Protein AF-A0A956SQS2-F1 (afdb_monomer)

Mean predicted aligned error: 3.79 Å

pLDDT: mean 93.74, std 9.5, range [46.06, 98.38]

Radius of gyration: 14.16 Å; Cα contacts (8 Å, |Δi|>4): 84; chains: 1; bounding box: 33×37×31 Å

Solvent-accessible surface area (backbone atoms only — not comparable to full-atom values): 4405 Å² total; per-residue (Å²): 133,90,70,92,40,71,49,77,48,78,47,86,49,98,92,44,78,47,40,35,31,39,37,41,61,31,87,32,92,48,84,86,44,85,41,24,53,71,31,30,66,39,44,76,71,72,46,66,46,80,54,68,78,51,72,69,51,38,66,76,67,62,87,77,87,87,78,84,133

Structure (mmCIF, N/CA/C/O backbone):
data_AF-A0A956SQS2-F1
#
_entry.id   AF-A0A956SQS2-F1
#
loop_
_atom_site.group_PDB
_atom_site.id
_atom_site.type_symbol
_atom_site.label_atom_id
_atom_site.label_alt_id
_atom_site.label_comp_id
_atom_site.label_asym_id
_atom_site.label_entity_id
_atom_site.label_seq_id
_atom_site.pdbx_PDB_ins_code
_atom_site.Cartn_x
_atom_site.Cartn_y
_atom_site.Cartn_z
_atom_site.occupancy
_atom_site.B_iso_or_equiv
_atom_site.auth_seq_id
_atom_site.auth_comp_id
_atom_site.auth_asym_id
_atom_site.auth_atom_id
_atom_site.pdbx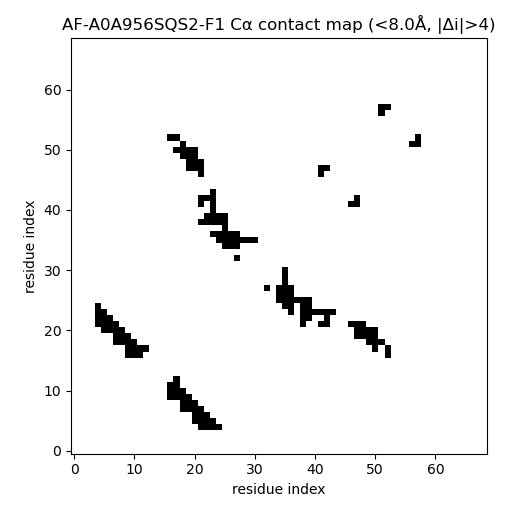_PDB_model_num
ATOM 1 N N . ALA A 1 1 ? 18.745 7.198 -4.190 1.00 46.06 1 ALA A N 1
ATOM 2 C CA . ALA A 1 1 ? 17.630 8.160 -4.140 1.00 46.06 1 ALA A CA 1
ATOM 3 C C . ALA A 1 1 ? 16.441 7.436 -3.526 1.00 46.06 1 ALA A C 1
ATOM 5 O O . ALA A 1 1 ? 15.992 6.463 -4.114 1.00 46.06 1 ALA A O 1
ATOM 6 N N . GLY A 1 2 ? 16.038 7.805 -2.308 1.00 56.81 2 GLY A N 1
ATOM 7 C CA . GLY A 1 2 ? 14.837 7.263 -1.671 1.00 56.81 2 GLY A CA 1
ATOM 8 C C . GLY A 1 2 ? 13.655 8.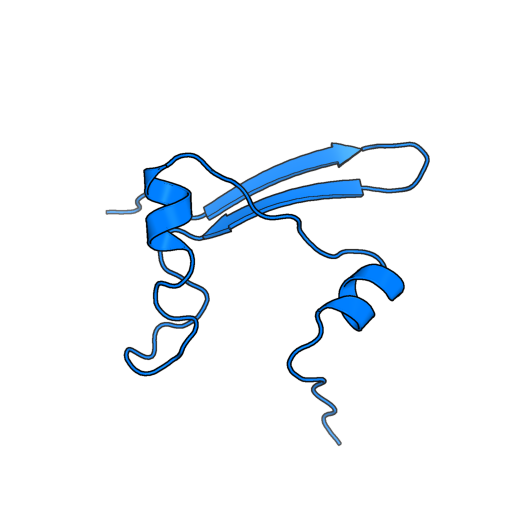101 -2.127 1.00 56.81 2 GLY A C 1
ATOM 9 O O . GLY A 1 2 ? 13.497 9.217 -1.651 1.00 56.81 2 GLY A O 1
ATOM 10 N N . GLY A 1 3 ? 12.929 7.626 -3.137 1.00 64.62 3 GLY A N 1
ATOM 11 C CA . GLY A 1 3 ? 11.656 8.227 -3.516 1.00 64.62 3 GLY A CA 1
ATOM 12 C C . GLY A 1 3 ? 10.557 7.676 -2.620 1.00 64.62 3 GLY A C 1
ATOM 13 O O . GLY A 1 3 ? 10.541 6.473 -2.349 1.00 64.62 3 GLY A O 1
ATOM 14 N N . ASP A 1 4 ? 9.649 8.542 -2.183 1.00 63.47 4 ASP A N 1
ATOM 15 C CA . ASP A 1 4 ? 8.419 8.125 -1.519 1.00 63.47 4 ASP A CA 1
ATOM 16 C C . ASP A 1 4 ? 7.608 7.298 -2.520 1.00 63.47 4 ASP A C 1
ATOM 18 O O . ASP A 1 4 ? 7.132 7.804 -3.534 1.00 63.47 4 ASP A O 1
ATOM 22 N N . GLY A 1 5 ? 7.534 5.991 -2.289 1.00 82.69 5 GLY A N 1
ATOM 23 C CA . GLY A 1 5 ? 6.776 5.080 -3.144 1.00 82.69 5 GLY A CA 1
ATOM 24 C C . GLY A 1 5 ? 5.739 4.275 -2.379 1.00 82.69 5 GLY A C 1
ATOM 25 O O . GLY A 1 5 ? 5.042 3.476 -2.987 1.00 82.69 5 GLY A O 1
ATOM 26 N N . TRP A 1 6 ? 5.607 4.498 -1.072 1.00 92.81 6 TRP A N 1
ATOM 27 C CA . TRP A 1 6 ? 4.557 3.910 -0.256 1.00 92.81 6 TRP A CA 1
ATOM 28 C C . TRP A 1 6 ? 3.791 5.002 0.474 1.00 92.81 6 TRP A C 1
ATOM 30 O O . TRP A 1 6 ? 4.381 5.824 1.174 1.00 92.81 6 TRP A O 1
ATOM 40 N N . VAL A 1 7 ? 2.471 4.990 0.315 1.00 95.69 7 VAL A N 1
ATOM 41 C CA . VAL A 1 7 ? 1.558 5.902 1.002 1.00 95.69 7 VAL A CA 1
ATOM 42 C C . VAL A 1 7 ? 0.499 5.073 1.712 1.00 95.69 7 VAL A C 1
ATOM 44 O O . VAL A 1 7 ? -0.087 4.164 1.122 1.00 95.69 7 VAL A O 1
ATOM 47 N N . LEU A 1 8 ? 0.235 5.410 2.972 1.00 97.00 8 LEU A N 1
ATOM 48 C CA . LEU A 1 8 ? -0.814 4.823 3.795 1.00 97.00 8 LEU A CA 1
ATOM 49 C C . LEU A 1 8 ? -1.512 5.940 4.573 1.00 97.00 8 LEU A C 1
ATOM 51 O O . LEU A 1 8 ? -0.864 6.727 5.259 1.00 97.00 8 LEU A O 1
ATOM 55 N N . VAL A 1 9 ? -2.837 5.980 4.482 1.00 97.75 9 VAL A N 1
ATOM 56 C CA . VAL A 1 9 ? -3.696 6.883 5.251 1.00 97.75 9 VAL A CA 1
ATOM 57 C C . VAL A 1 9 ? -4.620 6.032 6.107 1.00 97.75 9 VAL A C 1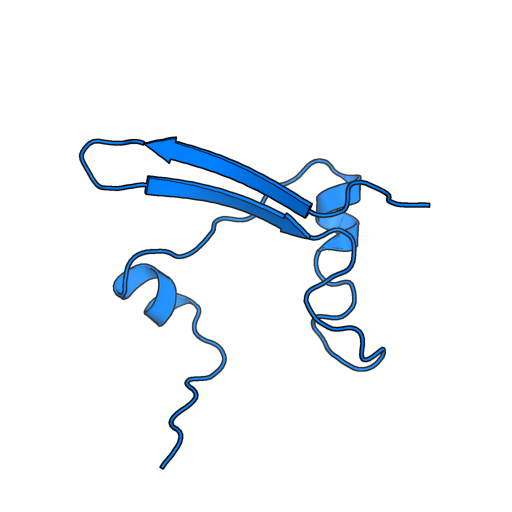
ATOM 59 O O . VAL A 1 9 ? -5.199 5.069 5.601 1.00 97.75 9 VAL A O 1
ATOM 62 N N . VAL A 1 10 ? -4.745 6.379 7.388 1.00 98.38 10 VAL A N 1
ATOM 63 C CA . VAL A 1 10 ? -5.529 5.620 8.368 1.00 98.38 10 VAL A CA 1
ATOM 64 C C . VAL A 1 10 ? -6.490 6.549 9.096 1.00 98.38 10 VAL A C 1
ATOM 66 O O . VAL A 1 10 ? -6.087 7.586 9.620 1.00 98.38 10 VAL A O 1
ATOM 69 N N . GLU A 1 11 ? -7.750 6.141 9.158 1.00 98.38 11 GLU A N 1
ATOM 70 C CA . GLU A 1 11 ? -8.781 6.726 10.003 1.00 98.38 11 GLU A CA 1
ATOM 71 C C . GLU A 1 11 ? -9.071 5.782 11.177 1.00 98.38 11 GLU A C 1
ATOM 73 O O . GLU A 1 11 ? -9.335 4.593 10.988 1.00 98.38 11 GLU A O 1
ATOM 78 N N . PHE A 1 12 ? -9.033 6.309 12.402 1.00 97.75 12 PHE A N 1
ATOM 79 C CA . PHE A 1 12 ? -9.355 5.552 13.610 1.00 97.75 12 PHE A CA 1
ATOM 80 C C . PHE A 1 12 ? -10.818 5.772 13.984 1.00 97.75 12 PHE A C 1
ATOM 82 O O . PHE A 1 12 ? -11.181 6.818 14.521 1.00 97.75 12 PHE A O 1
ATOM 89 N N . THR A 1 13 ? -11.655 4.775 13.706 1.00 96.56 13 THR A N 1
ATOM 90 C CA . THR A 1 13 ? -13.096 4.839 13.965 1.00 96.56 13 THR A CA 1
ATOM 91 C C . THR A 1 13 ? -13.485 3.977 15.166 1.00 96.56 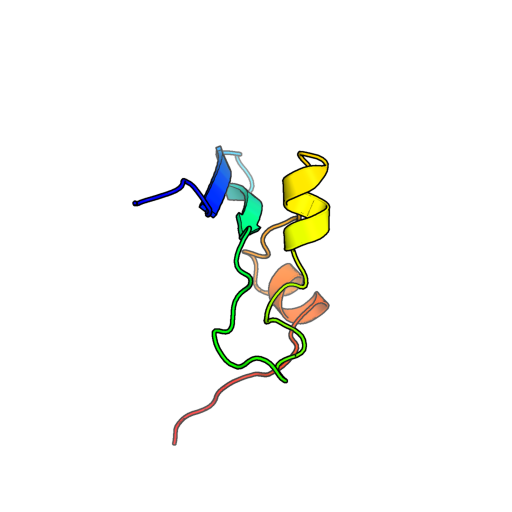13 THR A C 1
ATOM 93 O O . THR A 1 13 ? -12.709 3.143 15.637 1.00 96.56 13 THR A O 1
ATOM 96 N N . LYS A 1 14 ? -14.729 4.128 15.639 1.00 97.06 14 LYS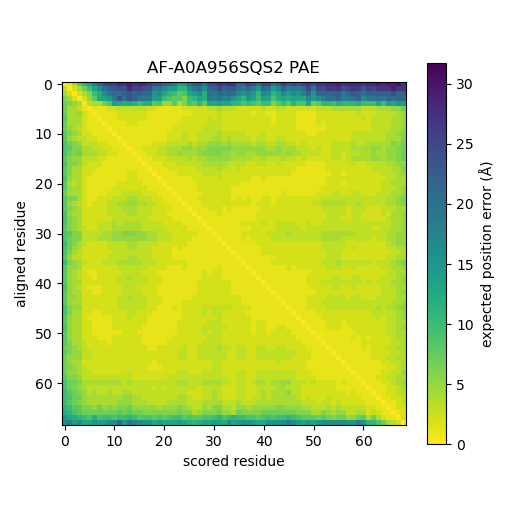 A N 1
ATOM 97 C CA . LYS A 1 14 ? -15.307 3.255 16.676 1.00 97.06 14 LYS A CA 1
ATOM 98 C C . LYS A 1 14 ? -15.409 1.782 16.254 1.00 97.06 14 LYS A C 1
ATOM 100 O O . LYS A 1 14 ? -15.467 0.918 17.120 1.00 97.06 14 LYS A O 1
ATOM 105 N N . ASP A 1 15 ? -15.434 1.513 14.948 1.00 93.62 15 ASP A N 1
ATOM 106 C CA . ASP A 1 15 ? -15.616 0.174 14.381 1.00 93.62 15 ASP A CA 1
ATOM 107 C C . ASP A 1 15 ? -14.267 -0.473 13.995 1.00 93.62 15 ASP A C 1
ATOM 109 O O . ASP A 1 15 ? -14.236 -1.587 13.479 1.00 93.62 15 ASP A O 1
ATOM 113 N N . GLY A 1 16 ? -13.146 0.211 14.268 1.00 95.38 16 GLY A N 1
ATOM 114 C CA . GLY A 1 16 ? -11.786 -0.219 13.934 1.00 95.38 16 GLY A CA 1
ATOM 115 C C . GLY A 1 16 ? -11.058 0.743 12.981 1.00 95.38 16 GLY A C 1
ATOM 116 O O . GLY A 1 16 ? -11.622 1.765 12.569 1.00 95.38 16 GLY A O 1
ATOM 117 N N . PRO A 1 17 ? -9.784 0.461 12.646 1.00 97.44 17 PRO A N 1
ATOM 118 C CA . PRO A 1 17 ? -9.029 1.259 11.688 1.00 97.44 17 PRO A CA 1
ATOM 119 C C . PRO A 1 17 ? -9.549 1.034 10.265 1.00 97.44 17 PRO A C 1
ATOM 121 O O . PRO A 1 17 ? -9.697 -0.103 9.823 1.00 97.44 17 PRO A O 1
ATOM 124 N N . GLN A 1 18 ? -9.770 2.120 9.531 1.00 97.94 18 GLN A N 1
ATOM 125 C CA . GLN A 1 18 ? -10.020 2.086 8.091 1.00 97.94 18 GLN A CA 1
ATOM 126 C C . GLN A 1 18 ? -8.827 2.698 7.373 1.00 97.94 18 GLN A C 1
ATOM 128 O O . GLN A 1 18 ? -8.308 3.729 7.801 1.00 97.94 18 GLN A O 1
ATOM 133 N N . ALA A 1 19 ? -8.367 2.067 6.295 1.00 98.38 19 ALA A N 1
ATOM 134 C CA . ALA A 1 19 ? -7.142 2.493 5.639 1.00 98.38 19 ALA A CA 1
ATOM 135 C C . ALA A 1 19 ? -7.220 2.464 4.113 1.00 98.38 19 ALA A C 1
ATOM 137 O O . ALA A 1 19 ? -7.904 1.643 3.492 1.00 98.38 19 ALA A O 1
ATOM 138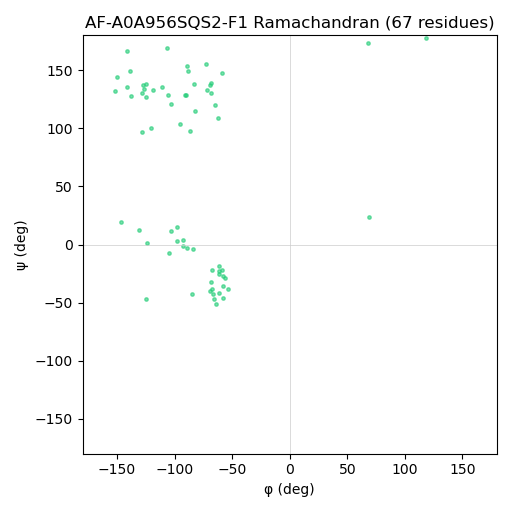 N N . ARG A 1 20 ? -6.467 3.384 3.508 1.00 98.38 20 ARG A N 1
ATOM 139 C CA . ARG A 1 20 ? -6.248 3.485 2.065 1.00 98.38 20 ARG A CA 1
ATOM 140 C C . ARG A 1 20 ? -4.748 3.539 1.800 1.00 98.38 20 ARG A C 1
ATOM 142 O O . ARG A 1 20 ? -4.034 4.242 2.514 1.00 98.38 20 ARG A O 1
ATOM 149 N N . SER A 1 21 ? -4.264 2.824 0.790 1.00 97.69 21 SER A N 1
ATOM 150 C CA . SER A 1 21 ? -2.838 2.802 0.456 1.00 97.69 21 SER A CA 1
ATOM 151 C C . SER A 1 21 ? -2.566 2.776 -1.042 1.00 97.69 21 SER A C 1
ATOM 153 O O . SER A 1 21 ? -3.462 2.523 -1.848 1.00 97.69 21 SER A O 1
ATOM 155 N N . VAL A 1 22 ? -1.314 3.038 -1.405 1.00 97.56 22 VAL A N 1
ATOM 156 C CA . VAL A 1 22 ? -0.762 2.751 -2.732 1.00 97.56 22 VAL A CA 1
ATOM 157 C C . VAL A 1 22 ? 0.736 2.471 -2.611 1.00 97.56 22 VAL A C 1
ATOM 159 O O . VAL A 1 22 ? 1.424 3.076 -1.783 1.00 97.56 22 VAL A O 1
ATOM 162 N N . LEU A 1 23 ? 1.230 1.548 -3.434 1.00 96.19 23 LEU A N 1
ATOM 163 C CA . LEU A 1 23 ? 2.644 1.205 -3.542 1.00 96.19 23 LEU A CA 1
ATOM 164 C C . LEU A 1 23 ? 3.126 1.441 -4.981 1.00 96.19 23 LEU A C 1
ATOM 166 O O . LEU A 1 23 ? 2.885 0.630 -5.870 1.00 96.19 23 LEU A O 1
ATOM 170 N N . ALA A 1 24 ? 3.793 2.568 -5.229 1.00 94.69 24 ALA A N 1
ATOM 171 C CA . ALA A 1 24 ? 4.202 3.028 -6.557 1.00 94.69 24 ALA A CA 1
ATOM 172 C C . ALA A 1 24 ? 5.067 2.010 -7.324 1.00 94.69 24 ALA A C 1
ATOM 174 O O . ALA A 1 24 ? 5.038 1.981 -8.552 1.00 94.69 24 ALA A O 1
ATOM 175 N N . TYR A 1 25 ? 5.818 1.177 -6.602 1.00 92.50 25 TYR A N 1
ATOM 176 C CA . TYR A 1 25 ? 6.740 0.176 -7.145 1.00 92.50 25 TYR A CA 1
ATOM 177 C C . TYR A 1 25 ? 6.206 -1.267 -7.102 1.00 92.50 25 TYR A C 1
ATOM 179 O O . TYR A 1 25 ? 6.979 -2.190 -7.342 1.00 92.50 25 TYR A O 1
ATOM 187 N N . GLY A 1 26 ? 4.914 -1.463 -6.808 1.00 94.75 26 GLY A N 1
ATOM 188 C CA . GLY A 1 26 ? 4.294 -2.791 -6.726 1.00 94.75 26 GLY A CA 1
ATOM 189 C C . GLY A 1 26 ? 4.782 -3.638 -5.544 1.00 94.75 26 GLY A C 1
ATOM 190 O O . GLY A 1 26 ? 5.698 -3.268 -4.813 1.00 94.75 26 GLY A O 1
ATOM 191 N N . GLU A 1 27 ? 4.149 -4.792 -5.341 1.00 95.50 27 GLU A N 1
ATOM 192 C CA . GLU A 1 27 ? 4.427 -5.723 -4.227 1.00 95.50 27 GLU A CA 1
ATOM 193 C C . GLU A 1 27 ? 5.457 -6.806 -4.589 1.00 95.50 27 GLU A C 1
ATOM 195 O O . GLU A 1 27 ? 5.730 -7.727 -3.818 1.00 95.50 27 GLU A O 1
ATOM 200 N N . SER A 1 28 ? 6.027 -6.754 -5.792 1.00 96.00 28 SER A N 1
ATOM 201 C CA . SER A 1 28 ? 6.989 -7.747 -6.252 1.00 96.00 28 SER A CA 1
ATOM 202 C C . SER A 1 28 ? 8.106 -7.102 -7.049 1.00 96.00 28 SER A C 1
ATOM 204 O O . SER A 1 28 ? 7.860 -6.317 -7.951 1.00 96.00 28 SER A O 1
ATOM 206 N N . SER A 1 29 ? 9.346 -7.504 -6.784 1.00 94.69 29 SER A N 1
ATOM 207 C CA . SER A 1 29 ? 10.502 -7.127 -7.605 1.00 94.69 29 SER A CA 1
ATOM 208 C C . SER A 1 29 ? 10.701 -8.035 -8.829 1.00 94.69 29 SER A C 1
ATOM 210 O O . SER A 1 29 ? 11.592 -7.789 -9.641 1.00 94.69 29 SER A O 1
ATOM 212 N N . ILE A 1 30 ? 9.888 -9.088 -8.984 1.00 97.69 30 ILE A N 1
ATOM 213 C CA . ILE A 1 30 ? 9.967 -10.028 -10.107 1.00 97.69 30 ILE A CA 1
ATOM 214 C C . ILE A 1 30 ? 9.229 -9.423 -11.303 1.00 97.69 30 ILE A C 1
ATOM 216 O O . ILE A 1 30 ? 8.011 -9.296 -11.265 1.00 97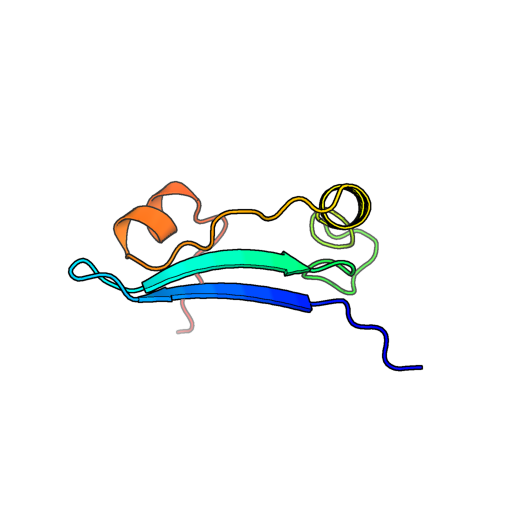.69 30 ILE A O 1
ATOM 220 N N . ALA A 1 31 ? 9.942 -9.119 -12.389 1.00 95.81 31 ALA A N 1
ATOM 221 C CA . ALA A 1 31 ? 9.377 -8.428 -13.557 1.00 95.81 31 ALA A CA 1
ATOM 222 C C . ALA A 1 31 ? 8.183 -9.146 -14.219 1.00 95.81 31 ALA A C 1
ATOM 224 O O . ALA A 1 31 ? 7.339 -8.503 -14.834 1.00 95.81 31 ALA A O 1
ATOM 225 N N . THR A 1 32 ? 8.099 -10.475 -14.104 1.00 97.50 32 THR A N 1
ATOM 226 C CA . THR A 1 32 ? 6.987 -11.279 -14.640 1.00 97.50 32 THR A CA 1
ATOM 227 C C . THR A 1 32 ? 5.827 -11.450 -13.659 1.00 97.50 32 THR A C 1
ATOM 229 O O . THR A 1 32 ? 4.838 -12.100 -13.991 1.00 97.50 32 THR A O 1
ATOM 232 N N . SER A 1 33 ? 5.950 -10.938 -12.435 1.00 97.88 33 SER A N 1
ATOM 233 C CA . SER A 1 33 ? 4.884 -10.992 -11.442 1.00 97.88 33 SER A CA 1
ATOM 234 C C . SER A 1 33 ? 3.734 -10.075 -11.855 1.00 97.88 33 SER A C 1
ATOM 236 O O . SER A 1 33 ? 3.988 -8.928 -12.232 1.00 97.88 33 SER A O 1
ATOM 238 N N . PRO A 1 34 ? 2.467 -10.507 -11.719 1.00 97.19 34 PRO A N 1
ATOM 239 C CA . PRO A 1 34 ? 1.335 -9.612 -11.940 1.00 97.19 34 PRO A CA 1
ATOM 240 C C . PRO A 1 34 ? 1.325 -8.428 -10.959 1.00 97.19 34 PRO A C 1
ATOM 242 O O . PRO A 1 34 ? 0.702 -7.419 -11.257 1.00 97.19 34 PRO A O 1
ATOM 245 N N . TRP A 1 35 ? 2.044 -8.519 -9.833 1.00 97.25 35 TRP A N 1
ATOM 246 C CA . TRP A 1 35 ? 2.130 -7.477 -8.800 1.00 97.25 35 TRP A CA 1
ATOM 247 C C . TRP A 1 35 ? 3.386 -6.595 -8.913 1.00 97.25 35 TRP A C 1
ATOM 249 O O . TRP A 1 35 ? 3.749 -5.924 -7.952 1.00 97.25 35 TRP A O 1
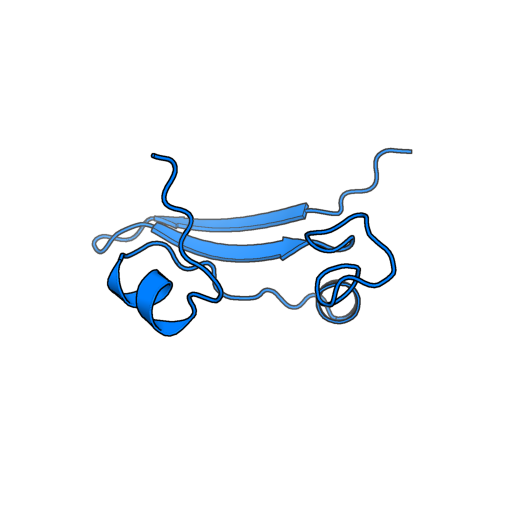ATOM 259 N N . TYR A 1 36 ? 4.102 -6.629 -10.046 1.00 96.88 36 TYR A N 1
ATOM 260 C CA . TYR A 1 36 ? 5.334 -5.847 -10.240 1.00 96.88 36 TYR A CA 1
ATOM 261 C C . TYR A 1 36 ? 5.084 -4.334 -10.346 1.00 96.88 36 TYR A C 1
ATOM 263 O O . TYR A 1 36 ? 5.842 -3.533 -9.817 1.00 96.88 36 TYR A O 1
ATOM 271 N N . SER A 1 37 ? 4.023 -3.922 -11.040 1.00 96.50 37 SER A N 1
ATOM 272 C CA . SER A 1 37 ? 3.711 -2.504 -11.285 1.00 96.50 37 SER A CA 1
ATOM 273 C C . SER A 1 37 ? 2.207 -2.220 -11.346 1.00 96.50 37 SER A C 1
ATOM 275 O O . SER A 1 37 ? 1.778 -1.185 -11.859 1.00 96.50 37 SER A O 1
ATOM 277 N N . ASP A 1 38 ? 1.397 -3.124 -10.792 1.00 96.88 38 ASP A N 1
ATOM 278 C CA . ASP A 1 38 ? -0.072 -3.087 -10.795 1.00 96.88 38 ASP A CA 1
ATOM 279 C C . ASP A 1 38 ? -0.670 -1.827 -10.148 1.00 96.88 38 ASP A C 1
ATOM 281 O O . ASP A 1 38 ? -1.787 -1.423 -10.470 1.00 96.88 38 ASP A O 1
ATOM 285 N N . GLN A 1 39 ? 0.095 -1.162 -9.284 1.00 97.38 39 GLN A N 1
ATOM 286 C CA . GLN A 1 39 ? -0.307 0.060 -8.589 1.00 97.38 39 GLN A CA 1
ATOM 287 C C . GLN A 1 39 ? 0.342 1.342 -9.139 1.00 97.38 39 GLN A C 1
ATOM 289 O O . GLN A 1 39 ? -0.073 2.441 -8.769 1.00 97.38 39 GLN A O 1
ATOM 294 N N . ALA A 1 40 ? 1.299 1.251 -10.069 1.00 95.62 40 ALA A N 1
ATOM 295 C CA . ALA A 1 40 ? 2.040 2.417 -10.563 1.00 95.62 40 ALA A CA 1
ATOM 296 C C . ALA A 1 40 ? 1.124 3.455 -11.240 1.00 95.62 40 ALA A C 1
ATOM 298 O O . ALA A 1 40 ? 1.239 4.658 -11.005 1.00 95.62 40 ALA A O 1
ATOM 299 N N . ALA A 1 41 ? 0.158 2.993 -12.041 1.00 97.00 41 ALA A N 1
ATOM 300 C CA . ALA A 1 41 ? -0.804 3.876 -12.697 1.00 97.00 41 ALA A CA 1
ATOM 301 C C . ALA A 1 41 ? -1.777 4.534 -11.701 1.00 97.00 41 ALA A C 1
ATOM 303 O O . ALA A 1 41 ? -2.194 5.669 -11.918 1.00 97.00 41 ALA A O 1
ATOM 304 N N . MET A 1 42 ? -2.126 3.837 -10.613 1.00 97.75 42 MET A N 1
ATOM 305 C CA . MET A 1 42 ? -2.951 4.372 -9.525 1.00 97.75 42 MET A CA 1
ATOM 306 C C . MET A 1 42 ? -2.205 5.502 -8.802 1.00 97.75 42 MET A C 1
ATOM 308 O O . MET A 1 42 ? -2.741 6.598 -8.651 1.00 97.75 42 MET A O 1
ATOM 312 N N . TYR A 1 43 ? -0.929 5.272 -8.471 1.00 95.88 43 TYR A N 1
ATOM 313 C CA . TYR A 1 43 ? -0.051 6.279 -7.875 1.00 95.88 43 TYR A CA 1
ATOM 314 C C . TYR A 1 43 ? 0.076 7.530 -8.755 1.00 95.88 43 TYR A C 1
ATOM 316 O O . TYR A 1 43 ? -0.103 8.645 -8.272 1.00 95.88 43 TYR A O 1
ATOM 324 N N . ALA A 1 44 ? 0.295 7.356 -10.064 1.00 95.50 44 ALA A N 1
ATOM 325 C CA . ALA A 1 44 ? 0.411 8.469 -11.009 1.00 95.50 44 ALA A CA 1
ATOM 326 C C . ALA A 1 44 ? -0.863 9.333 -11.106 1.00 95.50 44 ALA A C 1
ATOM 328 O O . ALA A 1 44 ? -0.779 10.510 -11.450 1.00 95.50 44 ALA A O 1
ATOM 329 N N . ARG A 1 45 ? -2.035 8.763 -10.796 1.00 97.75 45 ARG A N 1
ATOM 330 C CA . ARG A 1 45 ? -3.320 9.480 -10.738 1.00 97.75 45 ARG A CA 1
ATOM 331 C C . ARG A 1 45 ? -3.666 10.012 -9.342 1.00 97.75 45 ARG A C 1
ATOM 333 O O . ARG A 1 45 ? -4.705 10.645 -9.191 1.00 97.75 45 ARG A O 1
ATOM 340 N N . GLY A 1 46 ? -2.827 9.773 -8.330 1.00 95.81 46 GLY A N 1
ATOM 341 C CA . GLY A 1 46 ? -3.115 10.145 -6.941 1.00 95.81 46 GLY A CA 1
ATOM 342 C C . GLY A 1 46 ? -4.246 9.326 -6.309 1.00 95.81 46 GLY A C 1
ATOM 343 O O . GLY A 1 46 ? -4.903 9.783 -5.377 1.00 95.81 46 GLY A O 1
ATOM 344 N N . GLU A 1 47 ? -4.507 8.128 -6.827 1.00 97.94 47 GLU A N 1
ATOM 345 C CA . GLU A 1 47 ? -5.541 7.233 -6.320 1.00 97.94 47 GLU A CA 1
ATOM 346 C C . GLU A 1 47 ? -4.986 6.325 -5.209 1.00 97.94 47 GLU A C 1
ATOM 348 O O . GLU A 1 47 ? -3.816 5.943 -5.215 1.00 97.94 47 GLU A O 1
ATOM 353 N N . LEU A 1 48 ? -5.849 5.946 -4.262 1.00 97.62 48 LEU A N 1
ATOM 354 C CA . LEU A 1 48 ? -5.531 4.991 -3.198 1.00 97.62 48 LEU A CA 1
ATOM 355 C C . LEU A 1 48 ? -6.543 3.843 -3.201 1.00 97.62 48 LEU A C 1
ATOM 357 O O . LEU A 1 48 ? -7.757 4.085 -3.280 1.00 97.62 48 LEU A O 1
ATOM 361 N N . LYS A 1 49 ? -6.070 2.610 -3.011 1.00 97.31 49 LYS A N 1
ATOM 362 C CA . LYS A 1 49 ? -6.916 1.418 -2.849 1.00 97.31 49 LYS A CA 1
ATOM 363 C C . LYS A 1 49 ? -7.287 1.180 -1.382 1.00 97.31 49 LYS A C 1
ATOM 365 O O . LYS A 1 49 ? -6.530 1.590 -0.503 1.00 97.31 49 LYS A O 1
ATOM 370 N N . PRO A 1 50 ? -8.427 0.527 -1.088 1.00 97.50 50 PRO A N 1
ATOM 371 C CA . PRO A 1 50 ? -8.710 0.036 0.259 1.00 97.50 50 PRO A CA 1
ATOM 372 C C . PRO A 1 50 ? -7.641 -0.954 0.736 1.00 97.50 50 PRO A C 1
ATOM 374 O O . PRO A 1 50 ? -7.070 -1.711 -0.054 1.00 97.50 50 PRO A O 1
ATOM 377 N N . VAL A 1 51 ? -7.384 -0.942 2.041 1.00 97.62 51 VAL A N 1
ATOM 378 C CA . VAL A 1 51 ? -6.599 -1.963 2.741 1.00 97.62 51 VAL A CA 1
ATOM 379 C C . VAL A 1 51 ? -7.576 -2.863 3.489 1.00 97.62 51 VAL A C 1
ATOM 381 O O . VAL A 1 51 ? -8.331 -2.374 4.323 1.00 97.62 51 VAL A O 1
ATOM 384 N N . ALA A 1 52 ? -7.567 -4.162 3.191 1.00 97.50 52 ALA A N 1
ATOM 385 C CA . ALA A 1 52 ? -8.315 -5.142 3.973 1.00 97.50 52 ALA A CA 1
ATOM 386 C C . ALA A 1 52 ? -7.700 -5.294 5.363 1.00 97.50 52 ALA A C 1
ATOM 388 O O . ALA A 1 52 ? -6.491 -5.513 5.464 1.00 97.50 52 ALA A O 1
ATOM 389 N N . PHE A 1 53 ? -8.520 -5.215 6.410 1.00 96.50 53 PHE A N 1
ATOM 390 C CA . PHE A 1 53 ? -8.051 -5.369 7.786 1.00 96.50 53 PHE A CA 1
ATOM 391 C C . PHE A 1 53 ? -8.816 -6.454 8.541 1.00 96.50 53 PHE A C 1
ATOM 393 O O . PHE A 1 53 ? -8.206 -7.310 9.177 1.00 96.50 53 PHE A O 1
ATOM 400 N N . SER A 1 54 ? -10.145 -6.452 8.461 1.00 96.00 54 SER A N 1
ATOM 401 C CA . SER A 1 54 ? -10.962 -7.488 9.090 1.00 96.00 54 SER A CA 1
ATOM 402 C C . SER A 1 54 ? -10.864 -8.823 8.347 1.00 96.00 54 SER A C 1
ATOM 404 O O . SER A 1 54 ? -10.646 -8.870 7.135 1.00 96.00 54 SER A O 1
ATOM 406 N N . GLU A 1 55 ? -11.115 -9.923 9.059 1.00 96.25 55 GLU A N 1
ATOM 407 C CA . GLU A 1 55 ? -11.157 -11.274 8.476 1.00 96.25 55 GLU A CA 1
ATOM 408 C C . GLU A 1 55 ? -12.114 -11.368 7.280 1.00 96.25 55 GLU A C 1
ATOM 410 O O . GLU A 1 55 ? -11.807 -12.003 6.273 1.00 96.25 55 GLU A O 1
ATOM 415 N N . ALA A 1 56 ? -13.262 -10.688 7.356 1.00 96.56 56 ALA A N 1
ATOM 416 C CA . ALA A 1 56 ? -14.238 -10.662 6.272 1.00 96.56 56 ALA A CA 1
ATOM 417 C C . ALA A 1 56 ? -13.701 -9.937 5.024 1.00 96.56 56 ALA A C 1
ATOM 419 O O 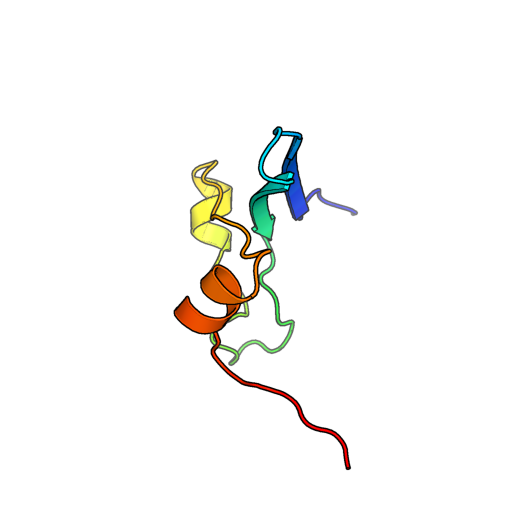. ALA A 1 56 ? -13.872 -10.425 3.906 1.00 96.56 56 ALA A O 1
ATOM 420 N N . GLU A 1 57 ? -13.026 -8.797 5.198 1.00 97.12 57 GLU A N 1
ATOM 421 C CA . GLU A 1 57 ? -12.427 -8.046 4.088 1.00 97.12 57 GLU A CA 1
ATOM 422 C C . GLU A 1 57 ? -11.262 -8.799 3.447 1.00 97.12 57 GLU A C 1
ATOM 424 O O . GLU A 1 57 ? -11.117 -8.767 2.223 1.00 97.12 57 GLU A O 1
ATOM 429 N N . ILE A 1 58 ? -10.449 -9.482 4.261 1.00 97.38 58 ILE A N 1
ATOM 430 C CA . ILE A 1 58 ? -9.353 -10.329 3.788 1.00 97.38 58 ILE A CA 1
ATOM 431 C C . ILE A 1 58 ? -9.933 -11.493 2.988 1.00 97.38 58 ILE A C 1
ATOM 433 O O . ILE A 1 58 ? -9.536 -11.697 1.842 1.00 97.38 58 ILE A O 1
ATOM 437 N N . ALA A 1 59 ? -10.912 -12.214 3.542 1.00 97.38 59 ALA A N 1
ATOM 438 C CA . ALA A 1 59 ? -11.545 -13.353 2.883 1.00 97.38 59 ALA A CA 1
ATOM 439 C C . ALA A 1 59 ? -12.167 -12.983 1.525 1.00 97.38 59 ALA A C 1
ATOM 441 O O . ALA A 1 59 ? -12.091 -13.774 0.587 1.00 97.38 59 ALA A O 1
ATOM 442 N N . ALA A 1 60 ? -12.726 -11.776 1.392 1.00 97.44 60 ALA A N 1
ATOM 443 C CA . ALA A 1 60 ? -13.340 -11.302 0.152 1.00 97.44 60 ALA A CA 1
ATOM 444 C C . ALA A 1 60 ? -12.346 -11.068 -1.005 1.00 97.44 60 ALA A C 1
ATOM 446 O O . ALA A 1 60 ? -12.762 -11.065 -2.162 1.00 97.44 60 ALA A O 1
ATOM 447 N N . GLN A 1 61 ? -11.055 -10.865 -0.719 1.00 94.81 61 GLN A N 1
ATOM 448 C CA . GLN A 1 61 ? -10.030 -10.545 -1.729 1.00 94.81 61 GLN A CA 1
ATOM 449 C C . GLN A 1 61 ? -8.765 -11.409 -1.634 1.00 94.81 61 GLN A C 1
ATOM 451 O O . GLN A 1 61 ? -7.739 -11.101 -2.243 1.00 94.81 61 GLN A O 1
ATOM 456 N N . LEU A 1 62 ? -8.820 -12.491 -0.858 1.00 96.00 62 LEU A N 1
ATOM 457 C CA . LEU A 1 62 ? -7.690 -13.377 -0.630 1.00 96.00 62 LEU A CA 1
ATOM 458 C C . LEU A 1 62 ? -7.276 -14.076 -1.931 1.00 96.00 62 LEU A C 1
ATOM 460 O O . LEU A 1 62 ? -8.035 -14.854 -2.501 1.00 96.00 62 LEU A O 1
ATOM 464 N N . VAL A 1 63 ? -6.031 -13.860 -2.360 1.00 95.38 63 VAL A N 1
ATOM 465 C CA . VAL A 1 63 ? -5.463 -14.552 -3.530 1.00 95.38 63 VAL A CA 1
ATOM 466 C C . VAL A 1 63 ? -4.878 -15.913 -3.145 1.00 95.38 63 VAL A C 1
ATOM 468 O O . VAL A 1 63 ? -5.045 -16.899 -3.861 1.00 95.38 63 VAL A O 1
ATOM 471 N N . ARG A 1 64 ? -4.169 -15.983 -2.012 1.00 94.62 64 ARG A N 1
ATOM 472 C CA . ARG A 1 64 ? -3.520 -17.205 -1.524 1.00 94.62 64 ARG A CA 1
ATOM 473 C C . ARG A 1 64 ? -3.406 -17.179 -0.004 1.00 94.62 64 ARG A C 1
ATOM 475 O O . ARG A 1 64 ? -2.901 -16.213 0.555 1.00 94.62 64 ARG A O 1
ATOM 482 N N . ALA A 1 65 ? -3.794 -18.275 0.646 1.00 95.19 65 ALA A N 1
ATOM 483 C CA . ALA A 1 65 ? -3.452 -18.538 2.042 1.00 95.19 65 ALA A CA 1
ATOM 484 C C . ALA A 1 65 ? -2.128 -19.311 2.116 1.00 95.19 65 ALA A C 1
ATOM 486 O O . ALA A 1 65 ? -1.978 -20.343 1.456 1.00 95.19 65 ALA A O 1
ATOM 487 N N . TYR A 1 66 ? -1.181 -18.839 2.924 1.00 93.31 66 TYR A N 1
ATOM 488 C CA . TYR A 1 66 ? 0.017 -19.600 3.274 1.00 93.31 66 TYR A CA 1
ATOM 489 C C . TYR A 1 66 ? -0.241 -20.402 4.552 1.00 93.31 66 TYR A C 1
ATOM 491 O O . TYR A 1 66 ? -0.707 -19.849 5.545 1.00 93.31 66 TYR A O 1
ATOM 499 N N . ARG A 1 67 ? 0.044 -21.704 4.516 1.00 92.12 67 ARG A N 1
ATOM 500 C CA . ARG A 1 67 ? 0.023 -22.594 5.680 1.00 92.12 67 ARG A CA 1
ATOM 501 C C . ARG A 1 67 ? 1.367 -23.320 5.716 1.00 92.12 67 ARG A C 1
ATOM 503 O O . ARG A 1 67 ? 1.535 -24.242 4.922 1.00 92.12 67 ARG A O 1
ATOM 510 N N . PRO A 1 68 ? 2.339 -22.839 6.506 1.00 90.38 68 PRO A N 1
ATOM 511 C CA . PRO A 1 68 ? 3.530 -23.623 6.785 1.00 90.38 68 PRO A CA 1
ATOM 512 C C . PRO A 1 68 ? 3.129 -24.826 7.641 1.00 90.38 68 PRO A C 1
ATOM 514 O O . PRO A 1 68 ? 2.289 -24.674 8.531 1.00 90.38 68 PRO A O 1
ATOM 517 N N . ASP A 1 69 ? 3.705 -25.986 7.338 1.00 83.94 69 ASP A N 1
ATOM 518 C CA . ASP A 1 69 ? 3.637 -27.162 8.211 1.00 83.94 69 ASP A CA 1
ATOM 519 C C . ASP A 1 69 ? 4.370 -26.915 9.543 1.00 83.94 69 ASP A C 1
ATOM 521 O O . ASP A 1 69 ? 5.358 -26.135 9.546 1.00 83.94 69 ASP A O 1
#

Nearest PDB structures (foldseek):
  1fm2-assembly1_B  TM=9.215E-01  e=7.810E-04  Brevundimonas diminuta
  2ae3-assembly1_B  TM=8.664E-01  e=1.010E-03  Pseudomonas sp. GK16
  1or0-assembly2_D  TM=8.590E-01  e=9.473E-04  Pseudomonas sp. SY-77-1
  8so5-assembly1_I  TM=8.434E-01  e=1.149E-03  Acidovorax sp. MR-S7
  4yfa-assembly1_C  TM=8.443E-01  e=2.333E-03  Acidovorax sp. MR-S7

Foldseek 3Di:
DDDPQKDKDWDQDPVGIWIWIAGLQFPDPDPPDPRRGVRNVCVVVVHTDTDDDDPVSCVVDPPDDDDDD

Sequence (69 aa):
AGGDGWVLVVEFTKDGPQARSVLAYGESSIATSPWYSDQAAMYARGELKPVAFSEAEIAAQLVRAYRPD

Secondary structure (DSSP, 8-state):
-----EEEEEEEETTEEEEEEEETT-S---TTSTTSSTTHHHHHTT--EEPP-SHHHHHHH-S------